Protein AF-A0A517PBL8-F1 (afdb_monomer)

Structure (mmCIF, N/CA/C/O backbone):
data_AF-A0A517PBL8-F1
#
_entry.id   AF-A0A517PBL8-F1
#
loop_
_atom_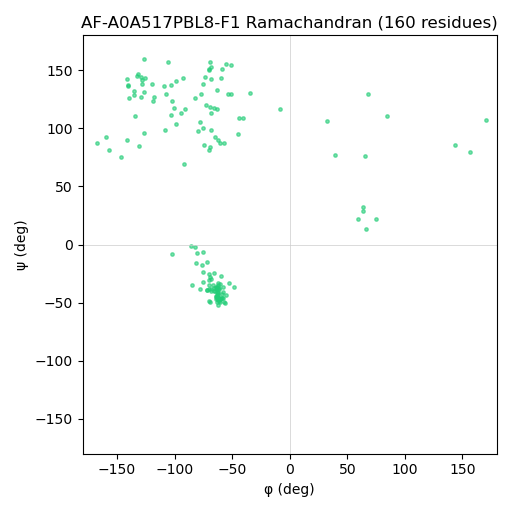site.group_PDB
_atom_site.id
_atom_site.type_symbol
_atom_site.label_atom_id
_atom_site.label_alt_id
_atom_site.label_comp_id
_atom_site.label_asym_id
_atom_site.label_entity_id
_atom_site.label_seq_id
_atom_site.pdbx_PDB_ins_code
_atom_site.Cartn_x
_atom_site.Cartn_y
_atom_site.Cartn_z
_atom_site.occupancy
_atom_site.B_iso_or_equiv
_atom_site.auth_seq_id
_atom_site.auth_comp_id
_atom_site.auth_asym_id
_atom_site.auth_atom_id
_atom_site.pdbx_PDB_model_num
ATOM 1 N N . MET A 1 1 ? -9.406 6.980 28.137 1.00 67.06 1 MET A N 1
ATOM 2 C CA . MET A 1 1 ? -9.505 7.523 26.769 1.00 67.06 1 MET A CA 1
ATOM 3 C C . MET A 1 1 ? -8.921 6.476 25.841 1.00 67.06 1 MET A C 1
ATOM 5 O O . MET A 1 1 ? -7.824 6.009 26.129 1.00 67.06 1 MET A O 1
ATOM 9 N N . LEU A 1 2 ? -9.681 6.000 24.856 1.00 79.25 2 LEU A N 1
ATOM 10 C CA . LEU A 1 2 ? -9.201 4.979 23.924 1.00 79.25 2 LEU A CA 1
ATOM 11 C C . LEU A 1 2 ? -8.612 5.681 22.699 1.00 79.25 2 LEU A C 1
ATOM 13 O O . LEU A 1 2 ? -9.141 6.701 22.272 1.00 79.25 2 LEU A O 1
ATOM 17 N N . LYS A 1 3 ? -7.533 5.139 22.140 1.00 86.06 3 LYS A N 1
ATOM 18 C CA . 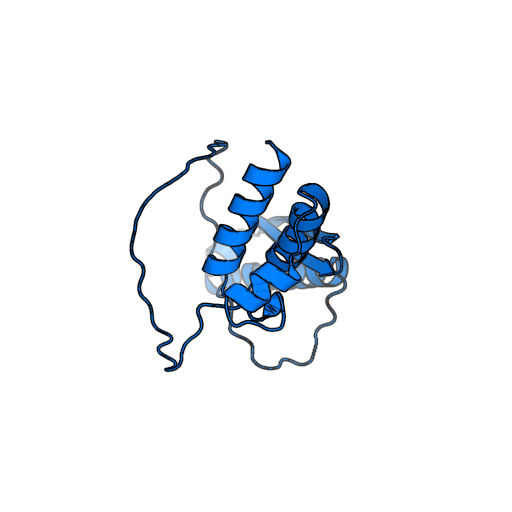LYS A 1 3 ? -6.901 5.659 20.926 1.00 86.06 3 LYS A CA 1
ATOM 19 C C . LYS A 1 3 ? -6.970 4.605 19.832 1.00 86.06 3 LYS A C 1
ATOM 21 O O . LYS A 1 3 ? -6.569 3.463 20.053 1.00 86.06 3 LYS A O 1
ATOM 26 N N . LEU A 1 4 ? -7.490 4.990 18.674 1.00 83.62 4 LEU A N 1
ATOM 27 C CA . LEU A 1 4 ? -7.461 4.206 17.450 1.00 83.62 4 LEU A CA 1
ATOM 28 C C . LEU A 1 4 ? -6.342 4.746 16.566 1.00 83.62 4 LEU A C 1
ATOM 30 O O . LEU A 1 4 ? -6.392 5.893 16.135 1.00 83.62 4 LEU A O 1
ATOM 34 N N . ASN A 1 5 ? -5.355 3.903 16.287 1.00 90.44 5 ASN A N 1
ATOM 35 C CA . ASN A 1 5 ? -4.346 4.163 15.272 1.00 90.44 5 ASN A CA 1
ATOM 36 C C . ASN A 1 5 ? -4.698 3.337 14.031 1.00 90.44 5 ASN A C 1
ATOM 38 O O . ASN A 1 5 ? -4.872 2.119 14.130 1.00 90.44 5 ASN A O 1
ATOM 42 N N . ALA A 1 6 ? -4.847 4.002 12.890 1.00 87.06 6 ALA A N 1
ATOM 43 C CA . ALA A 1 6 ? -5.154 3.351 11.627 1.00 87.06 6 ALA A CA 1
ATOM 44 C C . ALA A 1 6 ? -4.266 3.922 10.524 1.00 87.06 6 ALA A C 1
ATOM 46 O O . ALA A 1 6 ? -4.198 5.133 10.320 1.00 87.06 6 ALA A O 1
ATOM 47 N N . GLY A 1 7 ? -3.606 3.032 9.792 1.00 89.25 7 GLY A N 1
ATOM 48 C CA . GLY A 1 7 ? -2.761 3.389 8.666 1.00 89.25 7 GLY A CA 1
ATOM 49 C C . GLY A 1 7 ? -3.064 2.526 7.453 1.00 89.25 7 GLY A C 1
ATOM 50 O O . GLY A 1 7 ? -3.399 1.346 7.581 1.00 89.25 7 GLY A O 1
ATOM 51 N N . LEU A 1 8 ? -2.934 3.121 6.273 1.00 88.75 8 LEU A N 1
ATOM 52 C CA . LEU A 1 8 ? -3.044 2.437 4.993 1.00 88.75 8 LEU A CA 1
ATOM 53 C C . LEU A 1 8 ? -1.915 2.907 4.084 1.00 88.75 8 LEU A C 1
ATOM 55 O O . LEU A 1 8 ? -1.683 4.103 3.939 1.00 88.75 8 LEU A O 1
ATOM 59 N N . SER A 1 9 ? -1.230 1.964 3.448 1.00 87.44 9 SER A N 1
ATOM 60 C CA . SER A 1 9 ? -0.259 2.246 2.398 1.00 87.44 9 SER A CA 1
ATOM 61 C C . SER A 1 9 ? -0.565 1.398 1.172 1.00 87.44 9 SER A C 1
ATOM 63 O O . SER A 1 9 ? -0.917 0.220 1.273 1.00 87.44 9 SER A O 1
ATOM 65 N N . ARG A 1 10 ? -0.458 2.007 -0.009 1.00 86.06 10 ARG A N 1
ATOM 66 C CA . ARG A 1 10 ? -0.689 1.336 -1.289 1.00 86.06 10 ARG A CA 1
ATOM 67 C C . ARG A 1 10 ? 0.326 1.827 -2.306 1.00 86.06 10 ARG A C 1
ATOM 69 O O . ARG A 1 10 ? 0.687 2.999 -2.334 1.00 86.06 10 ARG A O 1
ATOM 76 N N . LYS A 1 11 ? 0.793 0.910 -3.150 1.00 88.12 11 LYS A N 1
ATOM 77 C CA . LYS A 1 11 ? 1.724 1.196 -4.240 1.00 88.12 11 LYS A CA 1
ATOM 78 C C . LYS A 1 11 ? 1.183 0.601 -5.530 1.00 88.12 11 LYS A C 1
ATOM 80 O O . LYS A 1 11 ? 0.878 -0.588 -5.572 1.00 88.12 11 LYS A O 1
ATOM 85 N N . ILE A 1 12 ? 1.086 1.421 -6.567 1.00 83.81 12 ILE A N 1
ATOM 86 C CA . ILE A 1 12 ? 0.720 1.016 -7.922 1.00 83.81 12 ILE A CA 1
ATOM 87 C C . ILE A 1 12 ? 1.951 1.109 -8.825 1.00 83.81 12 ILE A C 1
ATOM 89 O O . ILE A 1 12 ? 2.745 2.052 -8.745 1.00 83.81 12 ILE A O 1
ATOM 93 N N . GLY A 1 13 ? 2.137 0.095 -9.666 1.00 79.62 13 GLY A N 1
ATOM 94 C CA . GLY A 1 13 ? 3.132 0.139 -10.731 1.00 79.62 13 GLY A CA 1
ATOM 95 C C . GLY A 1 13 ? 2.635 1.035 -11.859 1.00 79.62 13 GLY A C 1
ATOM 96 O O . GLY A 1 13 ? 1.462 0.978 -12.214 1.00 79.62 13 GLY A O 1
ATOM 97 N N . LEU A 1 14 ? 3.524 1.853 -12.413 1.00 77.00 14 LEU A N 1
ATOM 98 C CA . LEU A 1 14 ? 3.266 2.596 -13.640 1.00 77.00 14 LEU A CA 1
ATOM 99 C C . LEU A 1 14 ? 4.036 1.967 -14.811 1.00 77.00 14 LEU A C 1
ATOM 101 O O . LEU A 1 14 ? 5.076 1.328 -14.588 1.00 77.00 14 LEU A O 1
ATOM 105 N N . PRO A 1 15 ? 3.587 2.196 -16.060 1.00 75.31 15 PRO A N 1
ATOM 106 C CA . PRO A 1 15 ? 4.392 1.914 -17.243 1.00 75.31 15 PRO A CA 1
ATOM 107 C C . PRO A 1 15 ? 5.789 2.548 -17.131 1.00 75.31 15 PRO A C 1
ATOM 109 O O . PRO A 1 15 ? 5.985 3.538 -16.424 1.00 75.31 15 PRO A O 1
ATOM 112 N N . ASN A 1 16 ? 6.782 1.988 -17.825 1.00 67.00 16 ASN A N 1
ATOM 113 C CA . ASN A 1 16 ? 8.161 2.506 -17.841 1.00 67.00 16 ASN A CA 1
ATOM 114 C C . ASN A 1 16 ? 8.896 2.472 -16.484 1.00 67.00 16 ASN A C 1
ATOM 116 O O . ASN A 1 16 ? 9.753 3.310 -16.230 1.00 67.00 16 ASN A O 1
ATOM 120 N N . TYR A 1 17 ? 8.610 1.480 -15.629 1.00 59.22 17 TYR A N 1
ATOM 121 C CA . TYR A 1 17 ? 9.250 1.304 -14.307 1.00 59.22 17 TYR A CA 1
ATOM 122 C C . TYR A 1 17 ? 8.940 2.398 -13.276 1.00 59.22 17 TYR A C 1
ATOM 124 O O . TYR A 1 17 ? 9.573 2.440 -12.219 1.00 59.22 17 TYR A O 1
ATOM 132 N N . GLY A 1 18 ? 7.945 3.247 -13.528 1.00 65.62 18 GLY A N 1
ATOM 133 C CA . GLY A 1 18 ? 7.452 4.166 -12.513 1.00 65.62 18 GLY A CA 1
ATOM 134 C C . GLY A 1 18 ? 6.716 3.423 -11.396 1.00 65.62 18 GLY A C 1
ATOM 135 O O . GLY A 1 18 ? 6.218 2.306 -11.555 1.00 65.62 18 GLY A O 1
ATOM 136 N N . SER A 1 19 ? 6.625 4.035 -10.225 1.00 79.56 19 SER A N 1
ATOM 137 C CA . SER A 1 19 ? 5.704 3.593 -9.181 1.00 79.56 19 SER A CA 1
ATOM 138 C C . SER 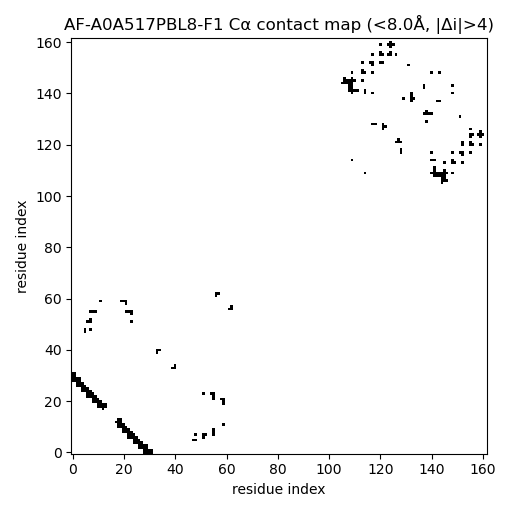A 1 19 ? 5.100 4.8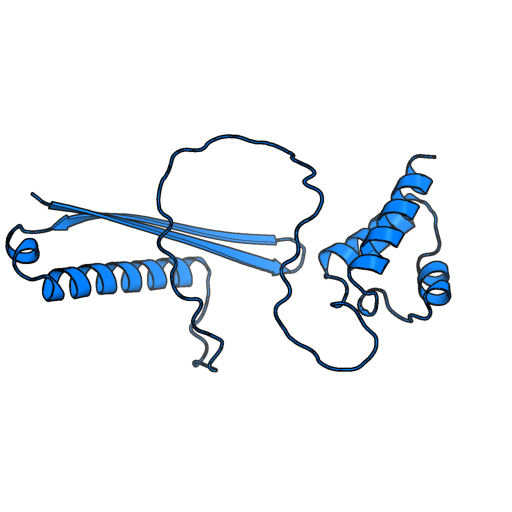11 -8.516 1.00 79.56 19 SER A C 1
ATOM 140 O O . SER A 1 19 ? 5.824 5.753 -8.203 1.00 79.56 19 SER A O 1
ATOM 142 N N . ARG A 1 20 ? 3.795 4.765 -8.262 1.00 82.56 20 ARG A N 1
ATOM 143 C CA . ARG A 1 20 ? 3.121 5.729 -7.391 1.00 82.56 20 ARG A CA 1
ATOM 144 C C . ARG A 1 20 ? 2.765 5.027 -6.099 1.00 82.56 20 ARG A C 1
ATOM 146 O O . ARG A 1 20 ? 2.240 3.917 -6.121 1.00 82.56 20 ARG A O 1
ATOM 153 N N . GLY A 1 21 ? 3.120 5.638 -4.984 1.00 87.81 21 GLY A N 1
ATOM 154 C CA . GLY A 1 21 ? 2.776 5.152 -3.659 1.00 87.81 21 GLY A CA 1
ATOM 155 C C . GLY A 1 21 ? 2.073 6.253 -2.893 1.00 87.81 21 GLY A C 1
ATOM 156 O O . GLY A 1 21 ? 2.446 7.412 -3.033 1.00 87.81 21 GLY A O 1
ATOM 157 N N . ALA A 1 22 ? 1.088 5.872 -2.095 1.00 88.31 22 ALA A N 1
ATOM 158 C CA . ALA A 1 22 ? 0.416 6.756 -1.161 1.00 88.31 22 ALA A CA 1
ATOM 159 C C . ALA A 1 22 ? 0.324 6.055 0.192 1.00 88.31 22 ALA A C 1
ATOM 161 O O . ALA A 1 22 ? 0.195 4.827 0.274 1.00 88.31 22 ALA A O 1
ATOM 162 N N . MET A 1 23 ? 0.435 6.842 1.255 1.00 87.94 23 MET A N 1
ATOM 163 C CA . MET A 1 23 ? 0.320 6.372 2.625 1.00 87.94 23 MET A CA 1
ATOM 164 C C . MET A 1 23 ? -0.447 7.401 3.438 1.00 87.94 23 MET A C 1
ATOM 166 O O . MET A 1 23 ? -0.171 8.594 3.354 1.00 87.94 23 MET A O 1
ATOM 170 N N . VAL A 1 24 ? -1.370 6.917 4.257 1.00 87.50 24 VAL A N 1
ATOM 171 C CA . VAL A 1 24 ? -2.107 7.713 5.230 1.00 87.50 24 VAL A CA 1
ATOM 172 C C . VAL A 1 24 ? -1.999 7.043 6.592 1.00 87.50 24 VAL A C 1
ATOM 174 O O . VAL A 1 24 ? -2.015 5.816 6.698 1.00 87.50 24 VAL A O 1
ATOM 177 N N . ASN A 1 25 ? -1.860 7.849 7.636 1.00 92.25 25 ASN A N 1
ATOM 178 C CA . ASN A 1 25 ? -1.838 7.398 9.017 1.00 92.25 25 ASN A CA 1
ATOM 179 C C . ASN A 1 25 ? -2.636 8.388 9.861 1.00 92.25 25 ASN A C 1
ATOM 181 O O . ASN A 1 25 ? -2.363 9.587 9.811 1.00 92.25 25 ASN A O 1
ATOM 185 N N . VAL A 1 26 ? -3.610 7.890 10.616 1.00 89.06 26 VAL A N 1
ATOM 186 C CA . VAL A 1 26 ? -4.486 8.702 11.462 1.00 89.06 26 VAL A CA 1
ATOM 187 C C . VAL A 1 26 ? -4.536 8.146 12.876 1.00 89.06 26 VAL A C 1
ATOM 189 O O . VAL A 1 26 ? -4.528 6.934 13.102 1.00 89.06 26 VAL A O 1
ATOM 192 N N . GLU A 1 27 ? -4.610 9.062 13.833 1.00 91.69 27 GLU A N 1
ATOM 193 C CA . GLU A 1 27 ? -4.852 8.767 15.238 1.00 91.69 27 GLU A CA 1
ATOM 194 C C . GLU A 1 27 ? -6.156 9.448 15.646 1.00 91.69 27 GLU A C 1
ATOM 196 O O . GLU A 1 27 ? -6.321 10.652 15.457 1.00 91.69 27 GLU A O 1
ATOM 201 N N . ILE A 1 28 ? -7.101 8.663 16.158 1.00 87.25 28 ILE A N 1
ATOM 202 C CA . ILE A 1 28 ? -8.436 9.129 16.531 1.00 87.25 28 ILE A CA 1
ATOM 203 C C . ILE A 1 28 ? -8.698 8.729 17.976 1.00 87.25 28 ILE A C 1
ATOM 205 O O . ILE A 1 28 ? -8.511 7.574 18.365 1.00 87.25 28 ILE A O 1
ATOM 209 N N . GLU A 1 29 ? -9.166 9.675 18.780 1.00 90.31 29 GLU A N 1
ATOM 210 C CA . GLU A 1 29 ? -9.616 9.386 20.136 1.00 90.31 29 GLU A CA 1
ATOM 211 C C . GLU A 1 29 ? -11.051 8.856 20.109 1.00 90.31 29 GLU A C 1
ATOM 213 O O . GLU A 1 29 ? -11.957 9.472 19.549 1.00 90.31 29 GLU A O 1
ATOM 218 N N . LEU A 1 30 ? -11.253 7.686 20.712 1.00 86.44 30 LEU A N 1
ATOM 219 C CA . LEU A 1 30 ? -12.547 7.027 20.807 1.00 86.44 30 LEU A CA 1
ATOM 220 C C . LEU A 1 30 ? -13.137 7.197 22.217 1.00 86.44 30 LEU A C 1
ATOM 222 O O . LEU A 1 30 ? -12.426 7.017 23.221 1.00 86.44 30 LEU A O 1
ATOM 226 N N . PRO A 1 31 ? -14.445 7.491 22.320 1.00 85.94 31 PRO A N 1
ATOM 227 C CA . PRO A 1 31 ? -15.120 7.579 23.602 1.00 85.94 31 PRO A CA 1
ATOM 228 C C . PRO A 1 31 ? -15.259 6.189 24.250 1.00 85.94 31 PRO A C 1
ATOM 230 O O . PRO A 1 31 ? -15.279 5.148 23.592 1.00 85.94 31 PRO A O 1
ATOM 233 N N . ALA A 1 32 ? -15.276 6.157 25.586 1.00 83.12 32 ALA A N 1
ATOM 234 C CA . ALA A 1 32 ? -15.184 4.915 26.362 1.00 83.12 32 ALA A CA 1
ATOM 235 C C . ALA A 1 32 ? -16.454 4.044 26.305 1.00 83.12 32 ALA A C 1
ATOM 237 O O . ALA A 1 32 ? -16.422 2.870 26.672 1.00 83.12 32 ALA A O 1
ATOM 238 N N . ASP A 1 33 ? -17.574 4.601 25.852 1.00 85.06 33 ASP A N 1
ATOM 239 C CA . ASP A 1 33 ? -18.833 3.892 25.622 1.00 85.06 33 ASP A CA 1
ATOM 240 C C . ASP A 1 33 ? -18.739 2.901 24.450 1.00 85.06 33 ASP A C 1
ATOM 242 O O . ASP A 1 33 ? -19.369 1.844 24.494 1.00 85.06 33 ASP A O 1
ATOM 246 N N . VAL A 1 34 ? -17.889 3.184 23.458 1.00 84.00 34 VAL A N 1
ATOM 247 C CA . VAL A 1 34 ? -17.645 2.320 22.290 1.00 84.00 34 VAL A CA 1
ATOM 248 C C . VAL A 1 34 ? -16.985 0.989 22.682 1.00 84.00 34 VAL A C 1
ATOM 250 O O . VAL A 1 34 ? -17.174 -0.008 21.997 1.00 84.00 34 VAL A O 1
ATOM 253 N N . LEU A 1 35 ? -16.275 0.918 23.816 1.00 79.88 35 LEU A N 1
ATOM 254 C CA . LEU A 1 35 ? -15.693 -0.337 24.326 1.00 79.88 35 LEU A CA 1
ATOM 255 C C . LEU A 1 35 ? -16.741 -1.331 24.830 1.00 79.88 35 LEU A C 1
ATOM 257 O O . LEU A 1 35 ? -16.500 -2.536 24.815 1.00 79.88 35 LEU A O 1
ATOM 261 N N . LYS A 1 36 ? -17.887 -0.834 25.303 1.00 87.31 36 LYS A N 1
ATOM 262 C CA . LYS A 1 36 ? -18.954 -1.687 25.844 1.00 87.31 36 LYS A CA 1
ATOM 263 C C . LYS A 1 36 ? -19.746 -2.384 24.738 1.00 87.31 36 LYS A C 1
ATOM 265 O O . LYS A 1 36 ? -20.441 -3.355 25.009 1.00 87.31 36 LYS A O 1
ATOM 270 N N . ASP A 1 37 ? -19.636 -1.884 23.510 1.00 88.81 37 ASP A N 1
ATOM 271 C CA . ASP A 1 37 ? -20.391 -2.334 22.350 1.00 88.81 37 ASP A CA 1
ATOM 272 C C . ASP A 1 37 ? -19.423 -2.680 21.212 1.00 88.81 37 ASP A C 1
ATOM 274 O O . ASP A 1 37 ? -18.966 -1.827 20.443 1.00 88.81 37 ASP A O 1
ATOM 278 N N . SER A 1 38 ? -19.104 -3.971 21.109 1.00 84.56 38 SER A N 1
ATOM 279 C CA . SER A 1 38 ? -18.169 -4.478 20.103 1.00 84.56 38 SER A CA 1
ATOM 280 C C . SER A 1 38 ? -18.617 -4.204 18.663 1.00 84.56 38 SER A C 1
ATOM 282 O O . SER A 1 38 ? -17.773 -4.043 17.778 1.00 84.56 38 SER A O 1
ATOM 284 N N . ASP A 1 39 ? -19.924 -4.078 18.419 1.00 90.56 39 ASP A N 1
ATOM 285 C CA . ASP A 1 39 ? -20.453 -3.794 17.089 1.00 90.56 39 ASP A CA 1
ATOM 286 C C . ASP A 1 39 ? -20.300 -2.315 16.732 1.00 90.56 39 ASP A C 1
ATOM 288 O O . ASP A 1 39 ? -19.938 -1.994 15.595 1.00 90.56 39 ASP A O 1
ATOM 292 N N . LYS A 1 40 ? -20.494 -1.398 17.692 1.00 86.69 40 LYS A N 1
ATOM 293 C CA . LYS A 1 40 ? -20.150 0.024 17.504 1.00 86.69 40 LYS A CA 1
ATOM 294 C C . LYS A 1 40 ? -18.673 0.196 17.185 1.00 86.69 40 LYS A C 1
ATOM 296 O O . LYS A 1 40 ? -18.353 0.908 16.234 1.00 86.69 40 LYS A O 1
ATOM 301 N N . LEU A 1 41 ? -17.789 -0.478 17.922 1.00 86.94 41 LEU A N 1
ATOM 302 C CA . LEU A 1 41 ? -16.351 -0.409 17.663 1.00 86.94 41 LEU A CA 1
ATOM 303 C C . LEU A 1 41 ? -16.012 -0.904 16.252 1.00 86.94 41 LEU A C 1
ATOM 305 O O . LEU A 1 41 ? -15.312 -0.215 15.511 1.00 86.94 41 LEU A O 1
ATOM 309 N N . ARG A 1 42 ? -16.557 -2.056 15.842 1.00 88.88 42 ARG A N 1
ATOM 310 C CA . ARG A 1 42 ? -16.357 -2.605 14.490 1.00 88.88 42 ARG A CA 1
ATOM 311 C C . ARG A 1 42 ? -16.827 -1.649 13.397 1.00 88.88 42 ARG A C 1
ATOM 313 O O . ARG A 1 42 ? -16.114 -1.475 12.411 1.00 88.88 42 ARG A O 1
ATOM 320 N N . ARG A 1 43 ? -17.988 -1.006 13.571 1.00 89.06 43 ARG A N 1
ATOM 321 C CA . ARG A 1 43 ? -18.496 -0.003 12.618 1.00 89.06 43 ARG A CA 1
ATOM 322 C C . ARG A 1 43 ? -17.567 1.206 12.505 1.00 89.06 43 ARG A C 1
ATOM 324 O O . ARG A 1 43 ? -17.282 1.628 11.391 1.00 89.06 43 ARG A O 1
ATOM 331 N N . GLN A 1 44 ? -17.061 1.717 13.628 1.00 86.62 44 GLN A N 1
ATOM 332 C CA . GLN A 1 44 ? -16.124 2.848 13.642 1.00 86.62 44 GLN A CA 1
ATOM 333 C C . GLN A 1 44 ? -14.796 2.504 12.959 1.00 86.62 44 GLN A C 1
ATOM 335 O O . GLN A 1 44 ? -14.317 3.255 12.114 1.00 86.62 44 GLN A O 1
ATOM 340 N N . VAL A 1 45 ? -14.233 1.332 13.267 1.00 88.31 45 VAL A N 1
ATOM 341 C CA . VAL A 1 45 ? -13.003 0.849 12.625 1.00 88.31 45 VAL A CA 1
ATOM 342 C C . VAL A 1 45 ? -13.205 0.702 11.117 1.00 88.31 45 VAL A C 1
ATOM 344 O O . VAL A 1 45 ? -12.390 1.199 10.343 1.00 88.31 45 VAL A O 1
ATOM 347 N N . ARG A 1 46 ? -14.310 0.080 10.686 1.00 89.88 46 ARG A N 1
ATOM 348 C CA . ARG A 1 46 ? -14.625 -0.093 9.263 1.00 89.88 46 ARG A CA 1
ATOM 349 C C . ARG A 1 46 ? -14.783 1.247 8.538 1.00 89.88 46 ARG A C 1
ATOM 351 O O . ARG A 1 46 ? -14.141 1.436 7.512 1.00 89.88 46 ARG A O 1
ATOM 358 N N . GLY A 1 47 ? -15.559 2.178 9.093 1.00 88.12 47 GLY A N 1
ATOM 359 C CA . GLY A 1 47 ? -15.742 3.509 8.503 1.00 88.12 47 GLY A CA 1
ATOM 360 C C . GLY A 1 47 ? -14.440 4.317 8.427 1.00 88.12 47 GLY A C 1
ATOM 361 O O . GLY A 1 47 ? -14.200 5.018 7.443 1.00 88.12 47 GLY A O 1
ATOM 362 N N . CYS A 1 48 ? -13.555 4.162 9.420 1.00 87.94 48 CYS A N 1
ATOM 363 C CA . CYS A 1 48 ? -12.214 4.742 9.380 1.00 87.94 48 CYS A CA 1
ATOM 364 C C . CYS A 1 48 ? -11.408 4.171 8.202 1.00 87.94 48 CYS A C 1
ATOM 366 O O . CYS A 1 48 ? -10.931 4.928 7.362 1.00 87.94 48 CYS A O 1
ATOM 368 N N . PHE A 1 49 ? -11.328 2.843 8.066 1.00 87.44 49 PHE A N 1
ATOM 369 C CA . PHE A 1 49 ? -10.603 2.217 6.954 1.00 87.44 49 PHE A CA 1
ATOM 370 C C . PHE A 1 49 ? -11.195 2.539 5.575 1.00 87.44 49 PHE A C 1
ATOM 372 O O . PHE A 1 49 ? -10.431 2.714 4.628 1.00 87.44 49 PHE A O 1
ATOM 379 N N . GLU A 1 50 ? -12.520 2.645 5.447 1.00 89.75 50 GLU A N 1
ATOM 380 C CA . GLU A 1 50 ? -13.183 3.054 4.199 1.00 89.75 50 GLU A CA 1
ATOM 381 C C . GLU A 1 50 ? -12.802 4.492 3.812 1.00 89.75 50 GLU A C 1
ATOM 383 O O . GLU A 1 50 ? -12.418 4.736 2.668 1.00 89.75 50 GLU A O 1
ATOM 388 N N . THR A 1 51 ? -12.791 5.415 4.779 1.00 89.19 51 THR A N 1
ATOM 389 C CA . THR A 1 51 ? -12.342 6.803 4.569 1.00 89.19 51 THR A CA 1
ATOM 390 C C . THR A 1 51 ? -10.870 6.870 4.155 1.00 89.19 51 THR A C 1
ATOM 392 O O . THR A 1 51 ? -10.524 7.537 3.181 1.00 89.19 51 THR A O 1
ATOM 395 N N . LEU A 1 52 ? -9.991 6.149 4.860 1.00 89.62 52 LEU A N 1
ATOM 396 C CA . LEU A 1 52 ? -8.559 6.116 4.539 1.00 89.62 52 LEU A CA 1
ATOM 397 C C . LEU A 1 52 ? -8.297 5.521 3.158 1.00 89.62 52 LEU A C 1
ATOM 399 O O . LEU A 1 52 ? -7.417 5.988 2.438 1.00 89.62 52 LEU A O 1
ATOM 403 N N . ARG A 1 53 ? -9.067 4.498 2.783 1.00 88.06 53 ARG A N 1
ATOM 404 C CA . ARG A 1 53 ? -8.989 3.889 1.459 1.00 88.06 53 ARG A CA 1
ATOM 405 C C . ARG A 1 53 ? -9.387 4.869 0.370 1.00 88.06 53 ARG A C 1
ATOM 407 O O . ARG A 1 53 ? -8.641 4.988 -0.593 1.00 88.06 53 ARG A O 1
ATOM 414 N N . ALA A 1 54 ? -10.495 5.584 0.543 1.00 86.56 54 ALA A N 1
ATOM 415 C CA . ALA A 1 54 ? -10.919 6.603 -0.410 1.00 86.56 54 ALA A CA 1
ATOM 416 C C . ALA A 1 54 ? -9.838 7.681 -0.604 1.00 86.56 54 ALA A C 1
ATOM 418 O O . ALA A 1 54 ? -9.478 7.974 -1.738 1.00 86.56 54 ALA A O 1
ATOM 419 N N . ALA A 1 55 ? -9.245 8.179 0.487 1.00 86.25 55 ALA A N 1
ATOM 420 C CA . ALA A 1 55 ? -8.174 9.178 0.424 1.00 86.25 55 ALA A CA 1
ATOM 421 C C . ALA A 1 55 ? -6.912 8.661 -0.297 1.00 86.25 55 ALA A C 1
ATOM 423 O O . ALA A 1 55 ? -6.309 9.366 -1.101 1.00 86.25 55 ALA A O 1
ATOM 424 N N . VAL A 1 56 ? -6.508 7.414 -0.033 1.00 88.38 56 VAL A N 1
ATOM 425 C CA . VAL A 1 56 ? -5.358 6.784 -0.706 1.00 88.38 56 VAL A CA 1
ATOM 426 C C . VAL A 1 56 ? -5.646 6.521 -2.183 1.00 88.38 56 VAL A C 1
ATOM 428 O O . VAL A 1 56 ? -4.762 6.701 -3.018 1.00 88.38 56 VAL A O 1
ATOM 431 N N . ASP A 1 57 ? -6.857 6.088 -2.515 1.00 86.62 57 ASP A N 1
ATOM 432 C CA . ASP A 1 57 ? -7.252 5.811 -3.894 1.00 86.62 57 ASP A CA 1
ATOM 433 C C . ASP A 1 57 ? -7.334 7.111 -4.716 1.00 86.62 57 ASP A C 1
ATOM 435 O O . ASP A 1 57 ? -6.852 7.135 -5.852 1.00 86.62 57 ASP A O 1
ATOM 439 N N . GLU A 1 58 ? -7.819 8.205 -4.118 1.00 84.81 58 GLU A N 1
ATOM 440 C CA . GLU A 1 58 ? -7.795 9.555 -4.699 1.00 84.81 58 GLU A CA 1
ATOM 441 C C . GLU A 1 58 ? -6.359 10.040 -4.966 1.00 84.81 58 GLU A C 1
ATOM 443 O O . GLU A 1 58 ? -6.040 10.416 -6.096 1.00 84.81 58 GLU A O 1
ATOM 448 N N . GLU A 1 59 ? -5.455 9.928 -3.986 1.00 84.62 59 GLU A N 1
ATOM 449 C CA . GLU A 1 59 ? -4.036 10.308 -4.133 1.00 84.62 59 GLU A CA 1
ATOM 450 C C . GLU A 1 59 ? -3.324 9.496 -5.234 1.00 84.62 59 GLU A C 1
ATOM 452 O O . GLU A 1 59 ? -2.449 9.973 -5.971 1.00 84.62 59 GLU A O 1
ATOM 457 N N . LEU A 1 60 ? -3.722 8.234 -5.392 1.00 85.25 60 LEU A N 1
ATOM 458 C CA . LEU A 1 60 ? -3.206 7.358 -6.439 1.00 85.25 60 LEU A CA 1
ATOM 459 C C . LEU A 1 60 ? -3.870 7.588 -7.802 1.00 85.25 60 LEU A C 1
ATOM 461 O O . LEU A 1 60 ? -3.379 7.051 -8.800 1.00 85.25 60 LEU A O 1
ATOM 465 N N . GLY A 1 61 ? -4.915 8.416 -7.879 1.00 81.62 61 GLY A N 1
ATOM 466 C CA . GLY A 1 61 ? -5.693 8.647 -9.095 1.00 81.62 61 GLY A CA 1
ATOM 467 C C . GLY A 1 61 ? -6.409 7.388 -9.584 1.00 81.62 61 GLY A C 1
ATOM 468 O O . GLY A 1 61 ? -6.592 7.216 -10.789 1.00 81.62 61 GLY A O 1
ATOM 469 N N . VAL A 1 62 ? -6.754 6.480 -8.668 1.00 74.12 62 VAL A N 1
ATOM 470 C CA . VAL A 1 62 ? -7.541 5.283 -8.968 1.00 74.12 62 VAL A CA 1
ATOM 471 C C . VAL A 1 62 ? -8.997 5.724 -9.042 1.00 74.12 62 VAL A C 1
ATOM 473 O O . VAL A 1 62 ? -9.662 5.868 -8.019 1.00 74.12 62 VAL A O 1
ATOM 476 N N . THR A 1 63 ? -9.513 5.956 -10.248 1.00 59.75 63 THR A N 1
ATOM 477 C CA . THR A 1 63 ? -10.962 6.084 -10.423 1.00 59.75 63 THR A CA 1
ATOM 478 C C . THR A 1 63 ? -11.616 4.759 -10.040 1.00 59.75 63 THR A C 1
ATOM 480 O O . THR A 1 63 ? -11.126 3.713 -10.477 1.00 59.75 63 THR A O 1
ATOM 483 N N . PRO A 1 64 ? -12.694 4.765 -9.235 1.00 55.00 64 PRO A N 1
ATOM 484 C CA . PRO A 1 64 ? -13.466 3.562 -8.977 1.00 55.00 64 PRO A CA 1
ATOM 485 C C . PRO A 1 64 ? -14.101 3.125 -10.299 1.00 55.00 64 PRO A C 1
ATOM 487 O O . PRO A 1 64 ? -15.152 3.621 -10.697 1.00 55.00 64 PRO A O 1
ATOM 490 N N . GLU A 1 65 ? -13.421 2.243 -11.028 1.00 45.66 65 GLU A N 1
ATOM 491 C CA . GLU A 1 65 ? -14.030 1.551 -12.154 1.00 45.66 65 GLU A CA 1
ATOM 492 C C . GLU A 1 65 ? -15.233 0.746 -11.635 1.00 45.66 65 GLU A C 1
ATOM 494 O O . GLU A 1 65 ? -15.186 0.233 -10.507 1.00 45.66 65 GLU A O 1
ATOM 499 N N . PRO A 1 66 ? -16.330 0.651 -12.413 1.00 40.28 66 PRO A N 1
ATOM 500 C CA . PRO A 1 66 ? -17.459 -0.185 -12.043 1.00 40.28 66 PRO A CA 1
ATOM 501 C C . PRO A 1 66 ? -16.943 -1.598 -11.771 1.00 40.28 66 PRO A C 1
ATOM 503 O O . PRO A 1 66 ? -16.154 -2.153 -12.532 1.00 40.28 66 PRO A O 1
ATOM 506 N N . HIS A 1 67 ? -17.345 -2.113 -10.616 1.00 38.06 67 HIS A N 1
ATOM 507 C CA . HIS A 1 67 ? -16.851 -3.327 -9.992 1.00 38.06 67 HIS A CA 1
ATOM 508 C C . HIS A 1 67 ? -17.089 -4.545 -10.898 1.00 38.06 67 HIS A C 1
ATOM 510 O O . HIS A 1 67 ? -18.102 -5.226 -10.783 1.00 38.06 67 HIS A O 1
ATOM 516 N N . ASN A 1 68 ? -16.151 -4.830 -11.799 1.00 33.62 68 ASN A N 1
ATOM 517 C CA . ASN A 1 68 ? -15.966 -6.179 -12.304 1.00 33.62 68 ASN A CA 1
ATOM 518 C C . ASN A 1 68 ? -15.326 -6.946 -11.150 1.00 33.62 68 ASN A C 1
ATOM 520 O O . ASN A 1 68 ? -14.288 -6.536 -10.635 1.00 33.62 68 ASN A O 1
ATOM 524 N N . GLU A 1 69 ? -15.996 -7.993 -10.699 1.00 37.97 69 GLU A N 1
ATOM 525 C CA . GLU A 1 69 ? -15.634 -8.833 -9.564 1.00 37.97 69 GLU A CA 1
ATOM 526 C C . GLU A 1 69 ? -14.225 -9.429 -9.750 1.00 37.97 69 GLU A C 1
ATOM 528 O O . GLU A 1 69 ? -14.047 -10.517 -10.288 1.00 37.97 69 GLU A O 1
ATOM 533 N N . VAL A 1 70 ? -13.195 -8.701 -9.322 1.00 38.56 70 VAL A N 1
ATOM 534 C CA . VAL A 1 70 ? -11.839 -9.221 -9.134 1.00 38.56 70 VAL A CA 1
ATOM 535 C C . VAL A 1 70 ? -11.583 -9.307 -7.642 1.00 38.56 70 VAL A C 1
ATOM 537 O O . VAL A 1 70 ? -11.298 -8.311 -6.983 1.00 38.56 70 VAL A O 1
ATOM 540 N N . GLU A 1 71 ? -11.757 -10.536 -7.158 1.00 39.62 71 GLU A N 1
ATOM 541 C CA . GLU A 1 71 ? -11.174 -11.149 -5.968 1.00 39.62 71 GLU A CA 1
ATOM 542 C C . GLU A 1 71 ? -10.898 -10.197 -4.798 1.00 39.62 71 GLU A C 1
ATOM 544 O O . GLU A 1 71 ? -9.910 -9.459 -4.772 1.00 39.62 71 GLU A O 1
ATOM 549 N N . GLU A 1 72 ? -11.737 -10.308 -3.764 1.00 35.94 72 GLU A N 1
ATOM 550 C CA . GLU A 1 72 ? -11.447 -9.845 -2.411 1.00 35.94 72 GLU A CA 1
ATOM 551 C C . GLU A 1 72 ? -10.027 -10.264 -1.995 1.00 35.94 72 GLU A C 1
ATOM 553 O O . GLU A 1 72 ? -9.785 -11.345 -1.450 1.00 35.94 72 GLU A O 1
ATOM 558 N N . GLN A 1 73 ? -9.063 -9.364 -2.186 1.00 42.50 73 GLN A N 1
ATOM 559 C CA . GLN A 1 73 ? -7.797 -9.401 -1.474 1.00 42.50 73 GLN A CA 1
ATOM 560 C C . GLN A 1 73 ? -8.107 -9.061 -0.021 1.00 42.50 73 GLN A C 1
ATOM 562 O O . GLN A 1 73 ? -8.054 -7.913 0.425 1.00 42.50 73 GLN A O 1
ATOM 567 N N . ARG A 1 74 ? -8.514 -10.113 0.688 1.00 33.31 74 ARG A N 1
ATOM 568 C CA . ARG A 1 74 ? -8.761 -10.193 2.118 1.00 33.31 74 ARG A CA 1
ATOM 569 C C . ARG A 1 74 ? -7.678 -9.411 2.852 1.00 33.31 74 ARG A C 1
ATOM 571 O O . ARG A 1 74 ? -6.523 -9.837 2.900 1.00 33.31 74 ARG A O 1
ATOM 578 N N . TRP A 1 75 ? -8.073 -8.271 3.416 1.00 36.75 75 TRP A N 1
ATOM 579 C CA . TRP A 1 75 ? -7.283 -7.494 4.365 1.00 36.75 75 TRP A CA 1
ATOM 580 C C . TRP A 1 75 ? -6.661 -8.447 5.392 1.00 36.75 75 TRP A C 1
ATOM 582 O O . TRP A 1 75 ? -7.363 -9.035 6.218 1.00 36.75 75 TRP A O 1
ATOM 592 N N . ARG A 1 76 ? -5.342 -8.641 5.320 1.00 38.91 76 ARG A N 1
ATOM 593 C CA . ARG A 1 76 ? -4.577 -9.291 6.383 1.00 38.91 76 ARG A CA 1
ATOM 594 C C . ARG A 1 76 ? -4.112 -8.179 7.320 1.00 38.91 76 ARG A C 1
ATOM 596 O O . ARG A 1 76 ? -3.364 -7.320 6.860 1.00 38.91 76 ARG A O 1
ATOM 603 N N . PRO A 1 77 ? -4.539 -8.144 8.593 1.00 34.84 77 PRO A N 1
ATOM 604 C CA . PRO A 1 77 ? -3.973 -7.200 9.542 1.00 34.84 77 PRO A CA 1
ATOM 605 C C . PRO A 1 77 ? -2.486 -7.529 9.705 1.00 34.84 77 PRO A C 1
ATOM 607 O O . PRO A 1 77 ? -2.128 -8.632 10.123 1.00 34.84 77 PRO A O 1
ATOM 610 N N . THR A 1 78 ? -1.617 -6.597 9.320 1.00 42.91 78 THR A N 1
ATOM 611 C CA . THR A 1 78 ? -0.176 -6.695 9.550 1.00 42.91 78 THR A CA 1
ATOM 612 C C . THR A 1 78 ? 0.057 -6.564 11.050 1.00 42.91 78 THR A C 1
ATOM 614 O O . THR A 1 78 ? 0.026 -5.469 11.605 1.00 42.91 78 THR A O 1
ATOM 617 N N . ALA A 1 79 ? 0.218 -7.697 11.727 1.00 37.19 79 ALA A N 1
ATOM 618 C CA . ALA A 1 79 ? 0.669 -7.725 13.104 1.00 37.19 79 ALA A CA 1
ATOM 619 C C . ALA A 1 79 ? 2.190 -7.480 13.160 1.00 37.19 79 ALA A C 1
ATOM 621 O O . ALA A 1 79 ? 2.956 -8.168 12.489 1.00 37.19 79 ALA A O 1
ATOM 622 N N . ASP A 1 80 ? 2.557 -6.532 14.027 1.00 37.59 80 ASP A N 1
ATOM 623 C CA . ASP A 1 80 ? 3.852 -6.310 14.694 1.00 37.59 80 ASP A CA 1
ATOM 624 C C . ASP A 1 80 ? 4.975 -5.521 13.959 1.00 37.59 80 ASP A C 1
ATOM 626 O O . ASP A 1 80 ? 5.600 -6.024 13.021 1.00 37.59 80 ASP A O 1
ATOM 630 N N . PRO A 1 81 ? 5.317 -4.293 14.417 1.00 45.88 81 PRO A N 1
ATOM 631 C CA . PRO A 1 81 ? 6.443 -3.509 13.925 1.00 45.88 81 PRO A CA 1
ATOM 632 C C . PRO A 1 81 ? 7.706 -3.791 14.752 1.00 45.88 81 PRO A C 1
ATOM 634 O O . PRO A 1 81 ? 8.184 -2.926 15.485 1.00 45.88 81 PRO A O 1
ATOM 637 N N . ARG A 1 82 ? 8.287 -4.991 14.643 1.00 40.44 82 ARG A N 1
ATOM 638 C CA . ARG A 1 82 ? 9.626 -5.274 15.197 1.00 40.44 82 ARG A CA 1
ATOM 639 C C . ARG A 1 82 ? 10.407 -6.269 14.346 1.00 40.44 82 ARG A C 1
ATOM 641 O O . ARG A 1 82 ? 10.579 -7.416 14.741 1.00 40.44 82 ARG A O 1
ATOM 648 N N . ARG A 1 83 ? 10.933 -5.817 13.203 1.00 36.03 83 ARG A N 1
ATOM 649 C CA . ARG A 1 83 ? 12.159 -6.367 12.586 1.00 36.03 83 ARG A CA 1
ATOM 650 C C . ARG A 1 83 ? 12.656 -5.444 11.473 1.00 36.03 83 ARG A C 1
ATOM 652 O O . ARG A 1 83 ? 12.320 -5.597 10.307 1.00 36.03 83 ARG A O 1
ATOM 659 N N . ASN A 1 84 ? 13.470 -4.469 11.869 1.00 43.78 84 ASN A N 1
ATOM 660 C CA . AS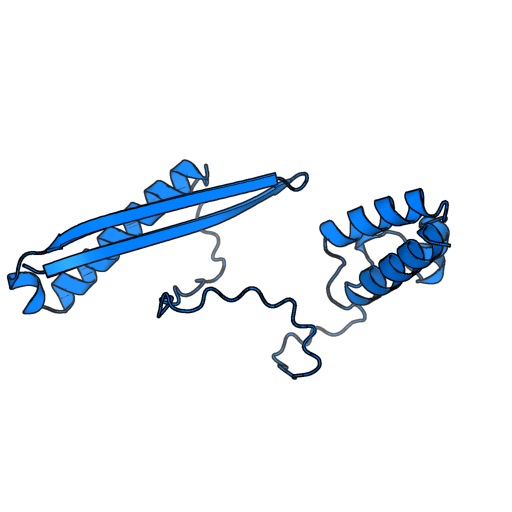N A 1 84 ? 14.452 -3.871 10.97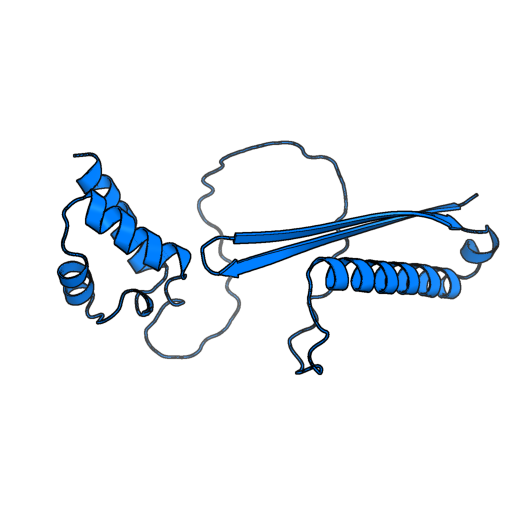6 1.00 43.78 84 ASN A CA 1
ATOM 661 C C . ASN A 1 84 ? 15.630 -4.853 10.904 1.00 43.78 84 ASN A C 1
ATOM 663 O O . ASN A 1 84 ? 16.351 -5.022 11.885 1.00 43.78 84 ASN A O 1
ATOM 667 N N . GLY A 1 85 ? 15.753 -5.557 9.787 1.00 34.56 85 GLY A N 1
ATOM 668 C CA . GLY A 1 85 ? 16.820 -6.514 9.524 1.00 34.56 85 GLY A CA 1
ATOM 669 C C . GLY A 1 85 ? 16.905 -6.717 8.023 1.00 34.56 85 GLY A C 1
ATOM 670 O O . GLY A 1 85 ? 16.145 -7.498 7.458 1.00 34.56 85 GLY A O 1
ATOM 671 N N . GLY A 1 86 ? 17.762 -5.930 7.374 1.00 45.38 86 GLY A N 1
ATOM 672 C CA . GLY A 1 86 ? 18.145 -6.168 5.992 1.00 45.38 86 GLY A CA 1
ATOM 673 C C . GLY A 1 86 ? 18.971 -7.443 5.938 1.00 45.38 86 GLY A C 1
ATOM 674 O O . GLY A 1 86 ? 20.073 -7.469 6.470 1.00 45.38 86 GLY A O 1
ATOM 675 N N . ASP A 1 87 ? 18.431 -8.475 5.300 1.00 34.66 87 ASP A N 1
ATOM 676 C CA . ASP A 1 87 ? 19.174 -9.682 4.970 1.00 34.66 87 ASP A CA 1
ATOM 677 C C . ASP A 1 87 ? 18.883 -10.067 3.519 1.00 34.66 87 ASP A C 1
ATOM 679 O O . ASP A 1 87 ? 17.780 -10.483 3.153 1.00 34.66 87 ASP A O 1
ATOM 683 N N . ASN A 1 88 ? 19.908 -9.906 2.682 1.00 48.06 88 ASN A N 1
ATOM 684 C CA . ASN A 1 88 ? 20.010 -10.536 1.373 1.00 48.06 88 ASN A CA 1
ATOM 685 C C . ASN A 1 88 ? 20.241 -12.039 1.592 1.00 48.06 88 ASN A C 1
ATOM 687 O O . ASN A 1 88 ? 21.368 -12.527 1.551 1.00 48.06 88 ASN A O 1
ATOM 691 N N . GLY A 1 89 ? 19.162 -12.774 1.851 1.00 33.72 89 GLY A N 1
ATOM 692 C CA . GLY A 1 89 ? 19.189 -14.222 2.018 1.00 33.72 89 GLY A CA 1
ATOM 693 C C . GLY A 1 89 ? 18.766 -14.950 0.747 1.00 33.72 89 GLY A C 1
ATOM 694 O O . GLY A 1 89 ? 17.576 -15.068 0.460 1.00 33.72 89 GLY A O 1
ATOM 695 N N . HIS A 1 90 ? 19.732 -15.503 0.013 1.00 44.94 90 HIS A N 1
ATOM 696 C CA . HIS A 1 90 ? 19.494 -16.601 -0.924 1.00 44.94 90 HIS A CA 1
ATOM 697 C C . HIS A 1 90 ? 18.988 -17.831 -0.148 1.00 44.94 90 HIS A C 1
ATOM 699 O O . HIS A 1 90 ? 19.780 -18.655 0.304 1.00 44.94 90 HIS A O 1
ATOM 705 N N . ALA A 1 91 ? 17.671 -17.969 0.015 1.00 36.19 91 ALA A N 1
ATOM 706 C CA . ALA A 1 91 ? 17.069 -19.164 0.599 1.00 36.19 91 ALA A CA 1
ATOM 707 C C . ALA A 1 91 ? 16.654 -20.149 -0.503 1.00 36.19 91 ALA A C 1
ATOM 709 O O . ALA A 1 91 ? 15.768 -19.887 -1.318 1.00 36.19 91 ALA A O 1
ATOM 710 N N . ARG A 1 92 ? 17.336 -21.296 -0.521 1.00 48.22 92 ARG A N 1
ATOM 711 C CA . ARG A 1 92 ? 16.973 -22.492 -1.282 1.00 48.22 92 ARG A CA 1
ATOM 712 C C . ARG A 1 92 ? 15.777 -23.201 -0.628 1.00 48.22 92 ARG A C 1
ATOM 714 O O . ARG A 1 92 ? 15.762 -23.358 0.584 1.00 48.22 92 ARG A O 1
ATOM 721 N N . ASN A 1 93 ? 14.924 -23.754 -1.492 1.00 42.31 93 ASN A N 1
ATOM 722 C CA . ASN A 1 93 ? 14.030 -24.907 -1.312 1.00 42.31 93 ASN A CA 1
ATOM 723 C C . ASN A 1 93 ? 12.831 -24.780 -0.347 1.00 42.31 93 ASN A C 1
ATOM 725 O O . ASN A 1 93 ? 12.979 -24.452 0.823 1.00 42.31 93 ASN A O 1
ATOM 729 N N . GLY A 1 94 ? 11.641 -25.145 -0.837 1.00 32.28 94 GLY A N 1
ATOM 730 C CA . GLY A 1 94 ? 10.426 -25.236 -0.025 1.00 32.28 94 GLY A CA 1
ATOM 731 C C . GLY A 1 94 ? 9.143 -25.107 -0.839 1.00 32.28 94 GLY A C 1
ATOM 732 O O . GLY A 1 94 ? 8.550 -24.037 -0.903 1.00 32.28 94 GLY A O 1
ATOM 733 N N . THR A 1 95 ? 8.763 -26.210 -1.480 1.00 44.09 95 THR A N 1
ATOM 734 C CA . THR A 1 95 ? 7.396 -26.617 -1.849 1.00 44.09 95 THR A CA 1
ATOM 735 C C . THR A 1 95 ? 6.259 -25.763 -1.278 1.00 44.09 95 THR A C 1
ATOM 737 O O . THR A 1 95 ? 6.003 -25.795 -0.077 1.00 44.09 95 THR A O 1
ATOM 740 N N . ASN A 1 96 ? 5.504 -25.111 -2.163 1.00 35.09 96 ASN A N 1
ATOM 741 C CA . ASN A 1 96 ? 4.077 -24.907 -1.949 1.00 35.09 96 ASN A CA 1
ATOM 742 C C . ASN A 1 96 ? 3.355 -25.070 -3.288 1.00 35.09 96 ASN A C 1
ATOM 744 O O . ASN A 1 96 ? 3.225 -24.147 -4.091 1.00 35.09 96 ASN A O 1
ATOM 748 N N . ASP A 1 97 ? 2.977 -26.321 -3.518 1.00 43.28 97 ASP A N 1
ATOM 749 C CA . ASP A 1 97 ? 2.001 -26.756 -4.498 1.00 43.28 97 ASP A CA 1
ATOM 750 C C . ASP A 1 97 ? 0.633 -26.210 -4.070 1.00 43.28 97 ASP A C 1
ATOM 752 O O . ASP A 1 97 ? 0.155 -26.522 -2.980 1.00 43.28 97 ASP A O 1
ATOM 756 N N . ASN A 1 98 ? 0.027 -25.356 -4.896 1.00 36.22 98 ASN A N 1
ATOM 757 C CA . ASN A 1 98 ? -1.427 -25.237 -4.948 1.00 36.22 98 ASN A CA 1
ATOM 758 C C . ASN A 1 98 ? -1.872 -24.667 -6.305 1.00 36.22 98 ASN A C 1
ATOM 760 O O . ASN A 1 98 ? -2.095 -23.471 -6.476 1.00 36.22 98 ASN A O 1
ATOM 764 N N . GLY A 1 99 ? -1.940 -25.571 -7.285 1.00 33.44 99 GLY A N 1
ATOM 765 C CA . GLY A 1 99 ? -3.166 -25.817 -8.043 1.00 33.44 99 GLY A CA 1
ATOM 766 C C . GLY A 1 99 ? -3.725 -24.711 -8.936 1.00 33.44 99 GLY A C 1
ATOM 767 O O . GLY A 1 99 ? -4.804 -24.206 -8.660 1.00 33.44 99 GLY A O 1
ATOM 768 N N . TYR A 1 100 ? -3.099 -24.499 -10.095 1.00 33.41 100 TYR A N 1
ATOM 769 C CA . TYR A 1 100 ? -3.847 -24.337 -11.348 1.00 33.41 100 TYR A CA 1
ATOM 770 C C . TYR A 1 100 ? -3.235 -25.255 -12.407 1.00 33.41 100 TYR A C 1
ATOM 772 O O . TYR A 1 100 ? -2.366 -24.873 -13.189 1.00 33.41 100 TYR A O 1
ATOM 780 N N . ALA A 1 101 ? -3.678 -26.513 -12.388 1.00 36.12 101 ALA A N 1
ATOM 781 C CA . ALA A 1 101 ? -3.430 -27.475 -13.450 1.00 36.12 101 ALA A CA 1
ATOM 782 C C . ALA A 1 101 ? -4.316 -27.127 -14.658 1.00 36.12 101 ALA A C 1
ATOM 784 O O . ALA A 1 101 ? -5.419 -27.644 -14.812 1.00 36.12 101 ALA A O 1
ATOM 785 N N . GLY A 1 102 ? -3.821 -26.219 -15.501 1.00 34.03 102 GLY A N 1
ATOM 786 C CA . GLY A 1 102 ? -4.268 -26.021 -16.877 1.00 34.03 102 GLY A CA 1
ATOM 787 C C . GLY A 1 102 ? -3.240 -26.643 -17.817 1.00 34.03 102 GLY A C 1
ATOM 788 O O . GLY A 1 102 ? -2.093 -26.215 -17.882 1.00 34.03 102 GLY A O 1
ATOM 789 N N . ASN A 1 103 ? -3.637 -27.716 -18.484 1.00 33.59 103 ASN A N 1
ATOM 790 C CA . ASN A 1 103 ? -2.789 -28.600 -19.268 1.00 33.59 103 ASN A CA 1
ATOM 791 C C . ASN A 1 103 ? -2.271 -27.910 -20.551 1.00 33.59 103 ASN A C 1
ATOM 793 O O . ASN A 1 103 ? -3.073 -27.578 -21.420 1.00 33.59 103 ASN A O 1
ATOM 797 N N . GLY A 1 104 ? -0.948 -27.745 -20.703 1.00 34.47 104 GLY A N 1
ATOM 798 C CA . GLY A 1 104 ? -0.328 -27.421 -22.000 1.00 34.47 104 GLY A CA 1
ATOM 799 C C . GLY A 1 104 ? 0.878 -26.475 -21.962 1.00 34.47 104 GLY A C 1
ATOM 800 O O . GLY A 1 104 ? 0.734 -25.287 -22.193 1.00 34.47 104 GLY A O 1
ATOM 801 N N . ARG A 1 105 ? 2.081 -27.026 -21.741 1.00 41.34 105 ARG A N 1
ATOM 802 C CA . ARG A 1 105 ? 3.394 -26.494 -22.185 1.00 41.34 105 ARG A CA 1
ATOM 803 C C . ARG A 1 105 ? 3.601 -24.967 -22.099 1.00 41.34 105 ARG A C 1
ATOM 805 O O . ARG A 1 105 ? 3.681 -24.291 -23.115 1.00 41.34 105 ARG A O 1
ATOM 812 N N . GLY A 1 106 ? 3.840 -24.447 -20.902 1.00 43.66 106 GLY A N 1
ATOM 813 C CA . GLY A 1 106 ? 4.391 -23.101 -20.747 1.00 43.66 106 GLY A CA 1
ATOM 814 C C . GLY A 1 106 ? 4.358 -22.667 -19.296 1.00 43.66 106 GLY A C 1
ATOM 815 O O . GLY A 1 106 ? 3.292 -22.398 -18.757 1.00 43.66 106 GLY A O 1
ATOM 816 N N . GLY A 1 107 ? 5.517 -22.626 -18.632 1.00 55.12 107 GLY A N 1
ATOM 817 C CA . GLY A 1 107 ? 5.612 -21.934 -17.346 1.00 55.12 107 GLY A CA 1
ATOM 818 C C . GLY A 1 107 ? 5.144 -20.484 -17.502 1.00 55.12 107 GLY A C 1
ATOM 819 O O . GLY A 1 107 ? 5.212 -19.954 -18.607 1.00 55.12 107 GLY A O 1
ATOM 820 N N . LEU A 1 108 ? 4.686 -19.861 -16.407 1.00 55.50 108 LEU A N 1
ATOM 821 C CA . LEU A 1 108 ? 4.218 -18.465 -16.374 1.00 55.50 108 LEU A CA 1
ATOM 822 C C . LEU A 1 108 ? 5.027 -17.577 -17.339 1.00 55.50 108 LEU A C 1
ATOM 824 O O . LEU A 1 108 ? 6.266 -17.632 -17.274 1.00 55.50 108 LEU A O 1
ATOM 828 N N . PRO A 1 109 ? 4.366 -16.776 -18.193 1.00 66.50 109 PRO A N 1
ATOM 829 C CA . PRO A 1 109 ? 5.053 -15.944 -19.166 1.00 66.50 109 PRO A CA 1
ATOM 830 C C . PRO A 1 109 ? 6.019 -14.977 -18.477 1.00 66.50 109 PRO A C 1
ATOM 832 O O . PRO A 1 109 ? 5.856 -14.591 -17.306 1.00 66.50 109 PRO A O 1
ATOM 835 N N . CYS A 1 110 ? 7.066 -14.636 -19.215 1.00 70.06 110 CYS A N 1
ATOM 836 C CA . CYS A 1 110 ? 8.116 -13.709 -18.844 1.00 70.06 110 CYS A CA 1
ATOM 837 C C . CYS A 1 110 ? 7.488 -12.397 -18.364 1.00 70.06 110 CYS A C 1
ATOM 839 O O . CYS A 1 110 ? 6.610 -11.828 -19.008 1.00 70.06 110 CYS A O 1
ATOM 841 N N . THR A 1 111 ? 7.908 -11.909 -17.197 1.00 74.31 111 THR A N 1
ATOM 842 C CA . THR A 1 111 ? 7.421 -10.608 -16.720 1.00 74.31 111 THR A CA 1
ATOM 843 C C . THR A 1 111 ? 8.001 -9.485 -17.581 1.00 74.31 111 THR A C 1
ATOM 845 O O . THR A 1 111 ? 9.134 -9.579 -18.047 1.00 74.31 111 THR A O 1
ATOM 848 N N . GLU A 1 112 ? 7.292 -8.366 -17.725 1.00 72.50 112 GLU A N 1
ATOM 849 C CA . GLU A 1 112 ? 7.763 -7.203 -18.499 1.00 72.50 112 GLU A CA 1
ATOM 850 C C . GLU A 1 112 ? 9.167 -6.721 -18.064 1.00 72.50 112 GLU A C 1
ATOM 852 O O . GLU A 1 112 ? 9.995 -6.303 -18.877 1.00 72.50 112 GLU A O 1
ATOM 857 N N . LYS A 1 113 ? 9.483 -6.852 -16.766 1.00 69.69 113 LYS A N 1
ATOM 858 C CA . LYS A 1 113 ? 10.818 -6.562 -16.220 1.00 69.69 113 LYS A CA 1
ATOM 859 C C . LYS A 1 113 ? 11.897 -7.467 -16.814 1.00 69.69 113 LYS A C 1
ATOM 861 O O . LYS A 1 113 ? 12.997 -6.991 -17.086 1.00 69.69 113 LYS A O 1
ATOM 866 N N . GLN A 1 114 ? 11.590 -8.750 -16.985 1.00 78.44 114 GLN A N 1
ATOM 867 C CA . GLN A 1 114 ? 12.498 -9.740 -17.555 1.00 78.44 114 GLN A CA 1
ATOM 868 C C . GLN A 1 114 ? 12.673 -9.531 -19.067 1.00 78.44 114 GLN A C 1
ATOM 870 O O . GLN A 1 114 ? 13.806 -9.577 -19.532 1.00 78.44 114 GLN A O 1
ATOM 875 N N . VAL A 1 115 ? 11.616 -9.185 -19.814 1.00 82.69 115 VAL A N 1
ATOM 876 C CA . VAL A 1 115 ? 11.713 -8.828 -21.248 1.00 82.69 115 VAL A CA 1
ATOM 877 C C . VAL A 1 115 ? 12.681 -7.664 -21.462 1.00 82.69 115 VAL A C 1
ATOM 879 O O . VAL A 1 115 ? 13.615 -7.733 -22.261 1.00 82.69 115 VAL A O 1
ATOM 882 N N . ARG A 1 116 ? 12.525 -6.594 -20.683 1.00 78.38 116 ARG A N 1
ATOM 883 C CA . ARG A 1 116 ? 13.420 -5.434 -20.759 1.00 78.38 116 ARG A CA 1
ATOM 884 C C . ARG A 1 116 ? 14.853 -5.763 -20.327 1.00 78.38 116 ARG A C 1
ATOM 886 O O . ARG A 1 116 ? 15.795 -5.277 -20.947 1.00 78.38 116 ARG A O 1
ATOM 893 N N . ALA A 1 117 ? 15.032 -6.609 -19.310 1.00 80.50 117 ALA A N 1
ATOM 894 C CA . ALA A 1 117 ? 16.354 -7.081 -18.903 1.00 80.50 117 ALA A CA 1
ATOM 895 C C . ALA A 1 117 ? 17.033 -7.909 -20.008 1.00 80.50 117 ALA A C 1
ATOM 897 O O . ALA A 1 117 ? 18.215 -7.695 -20.266 1.00 80.50 117 ALA A O 1
ATOM 898 N N . LEU A 1 118 ? 16.296 -8.778 -20.709 1.00 85.19 118 LEU A N 1
ATOM 899 C CA . LEU A 1 118 ? 16.807 -9.525 -21.863 1.00 85.19 118 LEU A CA 1
ATOM 900 C C . LEU A 1 118 ? 17.354 -8.580 -22.935 1.00 85.19 118 LEU A C 1
ATOM 902 O O . LEU A 1 118 ? 18.503 -8.728 -23.338 1.00 85.19 118 LEU A O 1
ATOM 906 N N . HIS A 1 119 ? 16.583 -7.561 -23.326 1.00 86.94 119 HIS A N 1
ATOM 907 C CA . HIS A 1 119 ? 17.043 -6.559 -24.292 1.00 86.94 119 HIS A CA 1
ATOM 908 C C . HIS A 1 119 ? 18.235 -5.731 -23.793 1.00 86.94 119 HIS A C 1
ATOM 910 O O . HIS A 1 119 ? 19.101 -5.369 -24.589 1.00 86.94 119 HIS A O 1
ATOM 916 N N . ALA A 1 120 ? 18.287 -5.396 -22.503 1.00 82.69 120 ALA A N 1
ATOM 917 C CA . ALA A 1 120 ? 19.378 -4.605 -21.938 1.00 82.69 120 ALA A CA 1
ATOM 918 C C . ALA A 1 120 ? 20.694 -5.398 -21.900 1.00 82.69 120 ALA A C 1
ATOM 920 O O . ALA A 1 120 ? 21.724 -4.910 -22.370 1.00 82.69 120 ALA A O 1
ATOM 921 N N . PHE A 1 121 ? 20.661 -6.629 -21.382 1.00 81.06 121 PHE A N 1
ATOM 922 C CA . PHE A 1 121 ? 21.855 -7.463 -21.259 1.00 81.06 121 PHE A CA 1
ATOM 923 C C . PHE A 1 121 ? 22.300 -8.048 -22.600 1.00 81.06 121 PHE A C 1
ATOM 925 O O . PHE A 1 121 ? 23.503 -8.136 -22.823 1.00 81.06 121 PHE A O 1
ATOM 932 N N . SER A 1 122 ? 21.387 -8.347 -23.532 1.00 86.31 122 SER A N 1
ATOM 933 C CA . SER A 1 122 ? 21.782 -8.778 -24.879 1.00 86.31 122 SER A CA 1
ATOM 934 C C . SER A 1 122 ? 22.550 -7.679 -25.618 1.00 86.31 122 SER A C 1
ATOM 936 O O . SER A 1 122 ? 23.596 -7.947 -26.204 1.00 86.31 122 SER A O 1
ATOM 938 N N . ARG A 1 123 ? 22.084 -6.421 -25.531 1.00 84.56 123 ARG A N 1
ATOM 939 C CA . ARG A 1 123 ? 22.784 -5.261 -26.110 1.00 84.56 123 ARG A CA 1
ATOM 940 C C . ARG A 1 123 ? 24.137 -5.036 -25.448 1.00 84.56 123 ARG A C 1
ATOM 942 O O . ARG A 1 123 ? 25.114 -4.803 -26.148 1.00 84.56 123 ARG A O 1
ATOM 949 N N . ARG A 1 124 ? 24.198 -5.126 -24.115 1.00 79.06 124 ARG A N 1
ATOM 950 C CA . ARG A 1 124 ? 25.445 -4.955 -23.356 1.00 79.06 124 ARG A CA 1
ATOM 951 C C . ARG A 1 124 ? 26.479 -6.036 -23.687 1.00 79.06 124 ARG A C 1
ATOM 953 O O . ARG A 1 124 ? 27.655 -5.720 -23.773 1.00 79.06 124 ARG A O 1
ATOM 960 N N . ALA A 1 125 ? 26.037 -7.273 -23.904 1.00 83.19 125 ALA A N 1
ATOM 961 C CA . ALA A 1 125 ? 26.889 -8.402 -24.272 1.00 83.19 125 ALA A CA 1
ATOM 962 C C . ALA A 1 125 ? 27.229 -8.468 -25.774 1.00 83.19 125 ALA A C 1
ATOM 964 O O . ALA A 1 125 ? 27.885 -9.413 -26.203 1.00 83.19 125 ALA A O 1
ATOM 965 N N . GLY A 1 126 ? 26.711 -7.547 -26.601 1.00 81.19 126 GLY A N 1
ATOM 966 C CA . GLY A 1 126 ? 26.829 -7.631 -28.063 1.00 81.19 126 GLY A CA 1
ATOM 967 C C . GLY A 1 126 ? 26.213 -8.904 -28.664 1.00 81.19 126 GLY A C 1
ATOM 968 O O . GLY A 1 126 ? 26.597 -9.323 -29.753 1.00 81.19 126 GLY A O 1
ATOM 969 N N . ALA A 1 127 ? 25.289 -9.551 -27.949 1.00 80.31 127 ALA A N 1
ATOM 970 C CA . ALA A 1 127 ? 24.737 -10.850 -28.308 1.00 80.31 127 ALA A CA 1
ATOM 971 C C . ALA A 1 127 ? 23.378 -10.715 -29.013 1.00 80.31 127 ALA A C 1
ATOM 973 O O . ALA A 1 127 ? 22.527 -9.910 -28.625 1.00 80.31 127 ALA A O 1
ATOM 974 N N . ASP A 1 128 ? 23.151 -11.549 -30.031 1.00 85.00 128 ASP A N 1
ATOM 975 C CA . ASP A 1 128 ? 21.891 -11.579 -30.774 1.00 85.00 128 ASP A CA 1
ATOM 976 C C . ASP A 1 128 ? 20.785 -12.270 -29.957 1.00 85.00 128 ASP A C 1
ATOM 978 O O . ASP A 1 128 ? 20.684 -13.499 -29.900 1.00 85.00 128 ASP A O 1
ATOM 982 N N . LEU A 1 129 ? 19.924 -11.459 -29.336 1.00 81.44 129 LEU A N 1
ATOM 983 C CA . LEU A 1 129 ? 18.737 -11.935 -28.626 1.00 81.44 129 LEU A CA 1
ATOM 984 C C . LEU A 1 129 ? 17.804 -12.734 -29.546 1.00 81.44 129 LEU A C 1
ATOM 986 O O . LEU A 1 129 ? 17.232 -13.728 -29.107 1.00 81.44 129 LEU A O 1
ATOM 990 N N . ALA A 1 130 ? 17.673 -12.353 -30.819 1.00 80.12 130 ALA A N 1
ATOM 991 C CA . ALA A 1 130 ? 16.801 -13.049 -31.761 1.00 80.12 130 ALA A CA 1
ATOM 992 C C . ALA A 1 130 ? 17.341 -14.442 -32.122 1.00 80.12 130 ALA A C 1
ATOM 994 O O . ALA A 1 130 ? 16.562 -15.359 -32.387 1.00 80.12 130 ALA A O 1
ATOM 995 N N . ALA A 1 131 ? 18.661 -14.648 -32.122 1.00 79.50 131 ALA A N 1
ATOM 996 C CA . ALA A 1 131 ? 19.246 -15.987 -32.231 1.00 79.50 131 ALA A CA 1
ATOM 997 C C . ALA A 1 131 ? 18.926 -16.857 -31.004 1.00 79.50 131 ALA A C 1
ATOM 999 O O . ALA A 1 131 ? 18.591 -18.033 -31.160 1.00 79.50 131 ALA A O 1
ATOM 1000 N N . GLU A 1 132 ? 18.965 -16.285 -29.798 1.00 78.44 132 GLU A N 1
ATOM 1001 C CA . GLU A 1 132 ? 18.672 -17.019 -28.560 1.00 78.44 132 GLU A CA 1
ATOM 1002 C C . GLU A 1 132 ? 17.182 -17.379 -28.431 1.00 78.44 132 GLU A C 1
ATOM 1004 O O . GLU A 1 132 ? 16.853 -18.498 -28.035 1.00 78.44 132 GLU A O 1
ATOM 1009 N N . LEU A 1 133 ? 16.278 -16.485 -28.845 1.00 81.44 133 LEU A N 1
ATOM 1010 C CA . LEU A 1 133 ? 14.838 -16.766 -28.918 1.00 81.44 133 LEU A CA 1
ATOM 1011 C C . LEU A 1 133 ? 14.540 -17.911 -29.900 1.00 81.44 133 LEU A C 1
ATOM 1013 O O . LEU A 1 133 ? 13.868 -18.880 -29.536 1.00 81.44 133 LEU A O 1
ATOM 1017 N N . ARG A 1 134 ? 15.150 -17.879 -31.096 1.00 81.94 134 ARG A N 1
ATOM 1018 C CA . ARG A 1 134 ? 15.054 -18.968 -32.087 1.00 81.94 134 ARG A CA 1
ATOM 1019 C C . ARG A 1 134 ? 15.551 -20.304 -31.531 1.00 81.94 134 ARG A C 1
ATOM 1021 O O . ARG A 1 134 ? 14.907 -21.326 -31.753 1.00 81.94 134 ARG A O 1
ATOM 1028 N N . ARG A 1 135 ? 16.651 -20.305 -30.768 1.00 78.50 135 ARG A N 1
ATOM 1029 C CA . ARG A 1 135 ? 17.199 -21.509 -30.111 1.00 78.50 135 ARG A CA 1
ATOM 1030 C C . ARG A 1 135 ? 16.229 -22.112 -29.093 1.00 78.50 135 ARG A C 1
ATOM 1032 O O . ARG A 1 135 ? 16.211 -23.325 -28.905 1.00 78.50 135 ARG A O 1
ATOM 1039 N N . LEU A 1 136 ? 15.441 -21.269 -28.430 1.00 76.69 136 LEU A N 1
ATOM 1040 C CA . LEU A 1 136 ? 14.434 -21.676 -27.450 1.00 76.69 136 LEU A CA 1
ATOM 1041 C C . LEU A 1 136 ? 13.084 -22.043 -28.093 1.00 76.69 136 LEU A C 1
ATOM 1043 O O . LEU A 1 136 ? 12.184 -22.475 -27.377 1.00 76.69 136 LEU A O 1
ATOM 1047 N N . GLY A 1 137 ? 12.958 -21.926 -29.422 1.00 76.69 137 GLY A N 1
ATOM 1048 C CA . GLY A 1 137 ? 11.729 -22.221 -30.163 1.00 76.69 137 GLY A CA 1
ATOM 1049 C C . GLY A 1 137 ? 10.655 -21.146 -30.009 1.00 76.69 137 GLY A C 1
ATOM 1050 O O . GLY A 1 137 ? 9.476 -21.436 -30.187 1.00 76.69 137 GLY A O 1
ATOM 1051 N N . VAL A 1 138 ? 11.059 -19.927 -29.648 1.00 77.50 138 VAL A N 1
ATOM 1052 C CA . VAL A 1 138 ? 10.160 -18.830 -29.301 1.00 77.50 138 VAL A CA 1
ATOM 1053 C C . VAL A 1 138 ? 10.375 -17.654 -30.256 1.00 77.50 138 VAL A C 1
ATOM 1055 O O . VAL A 1 138 ? 11.506 -17.332 -30.616 1.00 77.50 138 VAL A O 1
ATOM 1058 N N . THR A 1 139 ? 9.290 -17.017 -30.693 1.00 73.69 139 THR A N 1
ATOM 1059 C CA . THR A 1 139 ? 9.326 -15.871 -31.617 1.00 73.69 139 THR A CA 1
ATOM 1060 C C . THR A 1 139 ? 9.537 -14.536 -30.917 1.00 73.69 139 THR A C 1
ATOM 1062 O O . THR A 1 139 ? 10.199 -13.662 -31.474 1.00 73.69 139 THR A O 1
ATOM 1065 N N . THR A 1 140 ? 8.994 -14.376 -29.710 1.00 75.88 140 THR A N 1
ATOM 1066 C CA . THR A 1 140 ? 9.045 -13.121 -28.950 1.00 75.88 140 THR A CA 1
ATOM 1067 C C . THR A 1 140 ? 9.608 -13.335 -27.545 1.00 75.88 140 THR A C 1
ATOM 1069 O O . THR A 1 140 ? 9.663 -14.455 -27.040 1.00 75.88 140 THR A O 1
ATOM 1072 N N . ALA A 1 141 ? 10.094 -12.274 -26.903 1.00 73.44 141 ALA A N 1
ATOM 1073 C CA . ALA A 1 141 ? 10.670 -12.385 -25.561 1.00 73.44 141 ALA A CA 1
ATOM 1074 C C . ALA A 1 141 ? 9.589 -12.556 -24.477 1.00 73.44 141 ALA A C 1
ATOM 1076 O O . ALA A 1 141 ? 9.875 -13.087 -23.400 1.00 73.44 141 ALA A O 1
ATOM 1077 N N . GLU A 1 142 ? 8.362 -12.120 -24.761 1.00 78.44 142 GLU A N 1
ATOM 1078 C CA . GLU A 1 142 ? 7.169 -12.259 -23.925 1.00 78.44 142 GLU A CA 1
ATOM 1079 C C . GLU A 1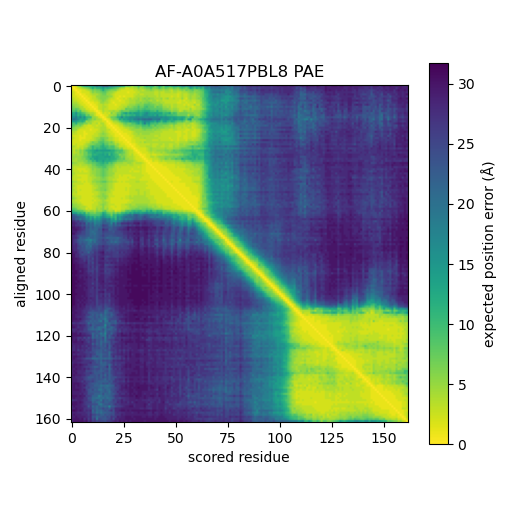 142 ? 6.726 -13.722 -23.782 1.00 78.44 142 GLU A C 1
ATOM 1081 O O . GLU A 1 142 ? 6.292 -14.140 -22.708 1.00 78.44 142 GLU A O 1
ATOM 1086 N N . ASP A 1 143 ? 6.907 -14.504 -24.846 1.00 74.56 143 ASP A N 1
ATOM 1087 C CA . ASP A 1 143 ? 6.536 -15.921 -24.921 1.00 74.56 143 ASP A CA 1
ATOM 1088 C C . ASP A 1 143 ? 7.511 -16.841 -24.153 1.00 74.56 143 ASP A C 1
ATOM 1090 O O . ASP A 1 143 ? 7.284 -18.046 -24.019 1.00 74.56 143 ASP A O 1
ATOM 1094 N N . LEU A 1 144 ? 8.620 -16.301 -23.635 1.00 78.75 144 LEU A N 1
ATOM 1095 C CA . LEU A 1 144 ? 9.521 -17.062 -22.773 1.00 78.75 144 LEU A CA 1
ATOM 1096 C C . LEU A 1 144 ? 8.841 -17.363 -21.438 1.00 78.75 144 LEU A C 1
ATOM 1098 O O . LEU A 1 144 ? 8.195 -16.506 -20.845 1.00 78.75 144 LEU A O 1
ATOM 1102 N N . SER A 1 145 ? 9.074 -18.546 -20.875 1.00 80.62 145 SER A N 1
ATOM 1103 C CA . SER A 1 145 ? 8.731 -18.760 -19.467 1.00 80.62 145 SER A CA 1
ATOM 1104 C C . SER A 1 145 ? 9.641 -17.926 -18.560 1.00 80.62 145 SER A C 1
ATOM 1106 O O . SER A 1 145 ? 10.812 -17.682 -18.874 1.00 80.62 145 SER A O 1
ATOM 1108 N N . ARG A 1 146 ? 9.153 -17.562 -17.367 1.00 75.19 146 ARG A N 1
ATOM 1109 C CA . ARG A 1 146 ? 9.959 -16.865 -16.342 1.00 75.19 146 ARG A CA 1
ATOM 1110 C C . ARG A 1 146 ? 11.314 -17.526 -16.086 1.00 75.19 146 ARG A C 1
ATOM 1112 O O . ARG A 1 146 ? 12.286 -16.819 -15.843 1.00 75.19 146 ARG A O 1
ATOM 1119 N N . ARG A 1 147 ? 11.372 -18.861 -16.127 1.00 77.56 147 ARG A N 1
ATOM 1120 C CA . ARG A 1 147 ? 12.608 -19.625 -15.923 1.00 77.56 147 ARG A CA 1
ATOM 1121 C C . ARG A 1 147 ? 13.572 -19.459 -17.098 1.00 77.56 147 ARG A C 1
ATOM 1123 O O . ARG A 1 147 ? 14.730 -19.132 -16.870 1.00 77.56 147 ARG A O 1
ATOM 1130 N N . GLN A 1 148 ? 13.090 -19.623 -18.332 1.00 79.12 148 GLN A N 1
ATOM 1131 C CA . GLN A 1 148 ? 13.910 -19.429 -19.535 1.00 79.12 148 GLN A CA 1
ATOM 1132 C C . GLN A 1 148 ? 14.437 -17.993 -19.636 1.00 79.12 148 GLN A C 1
ATOM 1134 O O . GLN A 1 148 ? 15.590 -17.789 -20.003 1.00 79.12 148 GLN A O 1
ATOM 1139 N N . ALA A 1 149 ? 13.619 -17.006 -19.262 1.00 81.25 149 ALA A N 1
ATOM 1140 C CA . ALA A 1 149 ? 14.027 -15.609 -19.247 1.00 81.25 149 ALA A CA 1
ATOM 1141 C C . ALA A 1 149 ? 15.161 -15.347 -18.244 1.00 81.25 149 ALA A C 1
ATOM 1143 O O . ALA A 1 149 ? 16.147 -14.707 -18.599 1.00 81.25 149 ALA A O 1
ATOM 1144 N N . SER A 1 150 ? 15.061 -15.871 -17.017 1.00 81.69 150 SER A N 1
ATOM 1145 C CA . SER A 1 150 ? 16.137 -15.7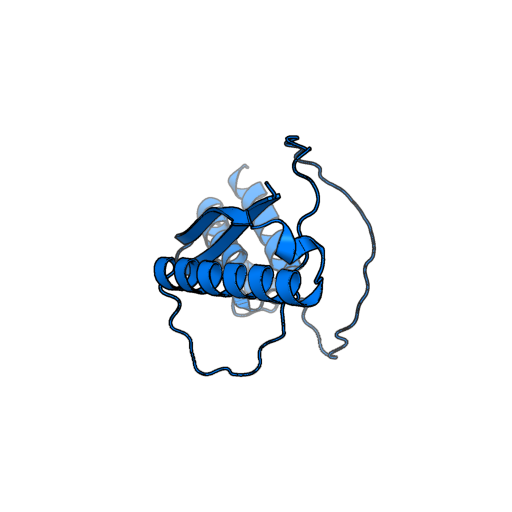44 -16.025 1.00 81.69 150 SER A CA 1
ATOM 1146 C C . SER A 1 150 ? 17.429 -16.429 -16.484 1.00 81.69 150 SER A C 1
ATOM 1148 O O . SER A 1 150 ? 18.482 -15.801 -16.453 1.00 81.69 150 SER A O 1
ATOM 1150 N N . GLU A 1 151 ? 17.349 -17.662 -16.998 1.00 83.94 151 GLU A N 1
ATOM 1151 C CA . GLU A 1 151 ? 18.524 -18.389 -17.506 1.00 83.94 151 GLU A CA 1
ATOM 1152 C C . GLU A 1 151 ? 19.205 -17.661 -18.682 1.00 83.94 151 GLU A C 1
ATOM 1154 O O . GLU A 1 151 ? 20.431 -17.651 -18.778 1.00 83.94 151 GLU A O 1
ATOM 1159 N N . ALA A 1 152 ? 18.436 -17.037 -19.579 1.00 84.19 152 ALA A N 1
ATOM 1160 C CA . ALA A 1 152 ? 18.985 -16.259 -20.689 1.00 84.19 152 ALA A CA 1
ATOM 1161 C C . ALA A 1 152 ? 19.621 -14.936 -20.221 1.00 84.19 152 ALA A C 1
ATOM 1163 O O . ALA A 1 152 ? 20.688 -14.568 -20.713 1.00 84.19 152 ALA A O 1
ATOM 1164 N N . ILE A 1 153 ? 19.016 -14.244 -19.246 1.00 83.44 153 ILE A N 1
ATOM 1165 C CA . ILE A 1 153 ? 19.591 -13.030 -18.641 1.00 83.44 153 ILE A CA 1
ATOM 1166 C C . ILE A 1 153 ? 20.947 -13.333 -18.002 1.00 83.44 153 ILE A C 1
ATOM 1168 O O . ILE A 1 153 ? 21.889 -12.572 -18.214 1.00 83.44 153 ILE A O 1
ATOM 1172 N N . ASP A 1 154 ? 21.054 -14.424 -17.244 1.00 86.12 154 ASP A N 1
ATOM 1173 C CA . ASP A 1 154 ? 22.297 -14.766 -16.552 1.00 86.12 154 ASP A CA 1
ATOM 1174 C C . ASP A 1 154 ? 23.425 -15.077 -17.549 1.00 86.12 154 ASP A C 1
ATOM 1176 O O . ASP A 1 154 ? 24.521 -14.542 -17.410 1.00 86.12 154 ASP A O 1
ATOM 1180 N N . ARG A 1 155 ? 23.137 -15.778 -18.656 1.00 83.75 155 ARG A N 1
ATOM 1181 C CA . ARG A 1 155 ? 24.125 -15.985 -19.736 1.00 83.75 155 ARG A CA 1
ATOM 1182 C C . ARG A 1 155 ? 24.560 -14.693 -20.421 1.00 83.75 155 ARG A C 1
ATOM 1184 O O . ARG A 1 155 ? 25.719 -14.562 -20.811 1.00 83.75 155 ARG A O 1
ATOM 1191 N N . PHE A 1 156 ? 23.640 -13.750 -20.629 1.00 86.00 156 PHE A N 1
ATOM 1192 C CA . PHE A 1 156 ? 24.005 -12.454 -21.202 1.00 86.00 156 PHE A CA 1
ATOM 1193 C C . PHE A 1 156 ? 24.825 -11.613 -20.223 1.00 86.00 156 PHE A C 1
ATOM 1195 O O . PHE A 1 156 ? 25.726 -10.905 -20.660 1.00 86.00 156 PHE A O 1
ATOM 1202 N N . LYS A 1 157 ? 24.560 -11.704 -18.915 1.00 83.75 157 LYS A N 1
ATOM 1203 C CA . LYS A 1 157 ? 25.398 -11.066 -17.891 1.00 83.75 157 LYS A CA 1
ATOM 1204 C C . LYS A 1 157 ? 26.810 -11.638 -17.888 1.00 83.75 157 LYS A C 1
ATOM 1206 O O . LYS A 1 157 ? 27.746 -10.858 -17.994 1.00 83.75 157 LYS A O 1
ATOM 1211 N N . GLU A 1 158 ? 26.950 -12.963 -17.866 1.00 83.50 158 GLU A N 1
ATOM 1212 C CA . GLU A 1 158 ? 28.258 -13.635 -17.916 1.00 83.50 158 GLU A CA 1
ATOM 1213 C C . GLU A 1 158 ? 29.070 -13.206 -19.146 1.00 83.50 158 GLU A C 1
ATOM 1215 O O . GLU A 1 158 ? 30.245 -12.879 -19.029 1.00 83.50 158 GLU A O 1
ATOM 1220 N N . LYS A 1 159 ? 28.438 -13.126 -20.325 1.00 77.81 159 LYS A N 1
ATOM 1221 C CA . LYS A 1 159 ? 29.097 -12.653 -21.555 1.00 77.81 159 LYS A CA 1
ATOM 1222 C C . LYS A 1 159 ? 29.417 -11.158 -21.572 1.00 77.81 159 LYS A C 1
ATOM 1224 O O . LYS A 1 159 ? 30.289 -10.754 -22.324 1.00 77.81 159 LYS A O 1
ATOM 1229 N N . ALA A 1 160 ? 28.683 -10.336 -20.825 1.00 75.56 160 ALA A N 1
ATOM 1230 C CA . ALA A 1 160 ? 28.931 -8.897 -20.735 1.00 75.56 160 ALA A CA 1
ATOM 1231 C C . ALA A 1 160 ? 30.054 -8.543 -19.745 1.00 75.56 160 ALA A C 1
ATOM 1233 O O . ALA A 1 160 ? 30.510 -7.399 -19.733 1.00 75.56 160 ALA A O 1
ATOM 1234 N N . GLU A 1 161 ? 30.427 -9.484 -18.877 1.00 75.06 161 GLU A N 1
ATOM 1235 C CA . GLU A 1 161 ? 31.500 -9.350 -17.886 1.00 75.06 161 GLU A CA 1
ATOM 1236 C C . GLU A 1 161 ? 32.798 -10.065 -18.308 1.00 75.06 161 GLU A C 1
ATOM 1238 O O . GLU A 1 161 ? 33.819 -9.888 -17.643 1.00 75.06 161 GLU A O 1
ATOM 1243 N N . ALA A 1 162 ? 32.760 -10.836 -19.403 1.00 59.50 162 ALA A N 1
ATOM 1244 C CA . ALA A 1 162 ? 33.898 -11.498 -20.045 1.00 59.50 162 ALA A CA 1
ATOM 1245 C C . ALA A 1 162 ? 34.533 -10.619 -21.133 1.00 59.50 162 ALA A C 1
ATOM 1247 O O . ALA A 1 162 ? 35.776 -10.675 -21.266 1.00 59.50 162 ALA A O 1
#

pLDDT: mean 70.27, std 19.98, range [32.28, 92.25]

Foldseek 3Di:
DDKDKDKDKDKDADPPRDIDIDIDIDIDDDDPVCVVPVVSVVVVVVVVVVVNVVVRCVSVVPDPDPDPPDDDPDDDPDPDDDDPDDDPDPDDDDDDDDDDPDDDDAAAWADPVLLVLLVVLCVLLVHDSCVLCVVVVHRGNRRHHNVSSVVSSVVSVVSNVD

Secondary structure (DSSP, 8-state):
-EEEEEEEEEEEE-GGG-EEEEEEEEEEEEPGGGGG-HHHHHHHHHHHHHHHHHHHHHHTT------------------------------------------SS--SBPPHHHHHHHHHHHHHTT--HHHHHHHTT-SSSTTSBHHHHHHHHHHHHHHHH-

Sequence (162 aa):
MLKLNAGLSRKIGLPNYGSRGAMVNVEIELPADVLKDSDKLRRQVRGCFETLRAAVDEELGVTPEPHNEVEEQRWRPTADPRRNGGDNGHARNGTNDNGYAGNGRGGLPCTEKQVRALHAFSRRAGADLAAELRRLGVTTAEDLSRRQASEAIDRFKEKAEA

Solvent-accessible surface area (backbone atoms only — not comparable to full-atom values): 10329 Å² total; per-residue (Å²): 131,43,76,49,77,51,69,51,74,52,73,47,82,4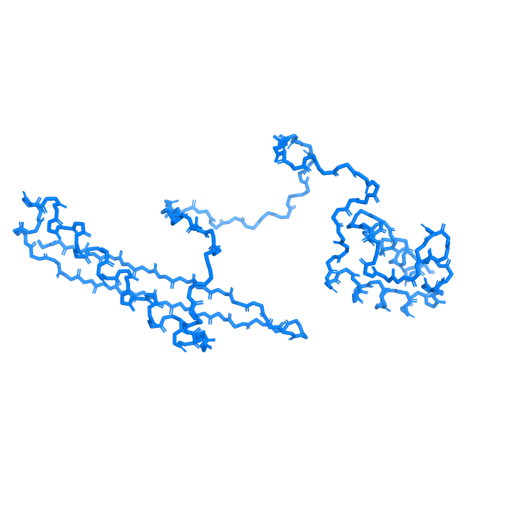2,83,94,84,41,69,52,70,38,74,51,76,49,78,44,82,41,66,72,70,42,74,80,34,68,64,57,40,50,51,51,53,50,53,49,52,52,52,54,47,51,55,41,32,56,76,67,67,55,72,87,66,82,82,70,91,71,74,86,77,70,85,71,84,85,80,79,98,81,79,94,72,94,70,96,69,91,78,78,87,81,90,79,89,79,84,82,92,72,92,74,94,72,60,64,60,26,48,73,70,49,39,53,45,41,58,51,31,18,61,66,34,73,43,66,56,69,60,54,32,53,75,72,76,34,95,50,65,58,74,27,24,44,65,58,43,51,57,52,38,52,53,23,47,55,53,52,75,105

Nearest PDB structures (foldseek):
  3ako-assembly2_D  TM=5.271E-01  e=8.655E+00  Plant transformation vector pSITEII-4C1
  1um2-assembly1_A  TM=3.985E-01  e=8.131E+00  Saccharomyces cerevisiae
  7qoo-assembly1_P  TM=3.034E-01  e=5.252E+00  Homo sapiens
  1ilv-assembly2_B  TM=3.634E-01  e=7.639E+00  Thermotoga maritima

Radius of gyration: 23.55 Å; Cα contacts (8 Å, |Δi|>4): 142; chains: 1; bounding box: 54×39×59 Å

Organism: NCBI:txid2527989

Mean predicted aligned error: 18.97 Å